Protein AF-A0A1S3R3K1-F1 (afdb_monomer)

Solvent-accessible surface area (backbone atoms only — not comparable to full-atom values): 7270 Å² total; per-residue (Å²): 134,82,86,75,55,48,62,35,35,38,34,27,38,55,53,99,68,76,64,42,72,42,32,37,39,36,95,92,48,75,47,60,33,77,94,38,53,98,33,52,44,74,75,37,92,46,82,88,50,70,43,71,45,74,52,86,79,49,76,88,65,52,35,40,36,35,43,31,42,34,27,64,91,86,41,67,49,75,49,79,49,71,52,81,72,70,46,86,53,78,70,42,79,48,79,46,78,45,99,82,81,50,73,48,80,46,79,50,65,54,43,38,72,76,64,86,88,130

Nearest PDB structures (foldseek):
  4bfi-assembly1_B  TM=8.661E-01  e=6.894E-08  Mus musculus
  6v15-assembly1_E  TM=6.987E-01  e=6.092E-02  Mus musculus
  6vmx-assembly2_J  TM=6.561E-01  e=6.422E-02  Homo sapiens
  5swz-assembly1_E  TM=6.568E-01  e=1.090E-01  Mus musculus
  3vxm-assembly1_E  TM=6.729E-01  e=9.803E-02  Homo sapiens

pLDDT: mean 92.29, std 7.19, range [54.5, 98.38]

Foldseek 3Di:
DDDFAFAKKWKWFDDPDDTHTQKMAGPVGIDGPPVCPPAKDWPDRDLVDTDIGGPPDDPVSFTKMKIWRQTPPVGTDIDIDTDDDKFADDKDWDWDQDPVRDIDIDIGGCIVVGDDDD

Radius of gyration: 22.94 Å; Cα contacts (8 Å, |Δi|>4): 211; chains: 1; bounding box: 47×25×74 Å

Structure (mmCIF, N/CA/C/O backbone):
data_AF-A0A1S3R3K1-F1
#
_entry.id   AF-A0A1S3R3K1-F1
#
loop_
_atom_site.group_PDB
_atom_site.id
_atom_site.type_symbol
_atom_site.label_atom_id
_atom_site.label_alt_id
_atom_site.label_comp_id
_atom_site.label_asym_id
_atom_site.label_entity_id
_atom_site.label_seq_id
_atom_site.pdbx_PDB_ins_code
_atom_site.Cartn_x
_atom_site.Cartn_y
_atom_site.Cartn_z
_atom_site.occupancy
_atom_site.B_iso_or_equiv
_atom_site.auth_seq_id
_atom_site.auth_comp_id
_atom_site.auth_asym_id
_atom_site.auth_atom_id
_atom_site.pdbx_PDB_model_num
ATOM 1 N N . MET A 1 1 ? -5.010 8.224 -26.692 1.00 54.50 1 MET A N 1
ATOM 2 C CA . MET A 1 1 ? -3.861 8.104 -25.764 1.00 54.50 1 MET A CA 1
ATOM 3 C C . MET A 1 1 ? -2.847 7.162 -26.385 1.00 54.50 1 MET A C 1
ATOM 5 O O . MET A 1 1 ? -3.247 6.105 -26.853 1.00 54.50 1 MET A O 1
ATOM 9 N N . THR A 1 2 ? -1.572 7.542 -26.448 1.00 64.44 2 THR A N 1
ATOM 10 C CA . THR A 1 2 ? -0.496 6.646 -26.893 1.00 64.44 2 THR A CA 1
ATOM 11 C C . THR A 1 2 ? -0.115 5.684 -25.759 1.00 64.44 2 THR A C 1
ATOM 13 O O . THR A 1 2 ? -0.033 6.125 -24.609 1.00 64.44 2 THR A O 1
ATOM 16 N N . PRO A 1 3 ? 0.109 4.385 -26.038 1.00 70.69 3 PRO A N 1
ATOM 17 C CA . PRO A 1 3 ? 0.533 3.434 -25.017 1.00 70.69 3 PRO A CA 1
ATOM 18 C C . PRO A 1 3 ? 1.880 3.859 -24.435 1.00 70.69 3 PRO A C 1
ATOM 20 O O . PRO A 1 3 ? 2.857 4.031 -25.166 1.00 70.69 3 PRO A O 1
ATOM 23 N N . LYS A 1 4 ? 1.944 4.032 -23.115 1.00 83.25 4 LYS A N 1
ATOM 24 C CA . LYS A 1 4 ? 3.205 4.323 -22.429 1.00 83.25 4 LYS A CA 1
ATOM 25 C C . LYS A 1 4 ? 4.054 3.055 -22.371 1.00 83.25 4 LYS A C 1
ATOM 27 O O . LYS A 1 4 ? 3.545 1.964 -22.107 1.00 83.25 4 LYS A O 1
ATOM 32 N N . ASN A 1 5 ? 5.359 3.193 -22.602 1.00 90.94 5 ASN A N 1
ATOM 33 C CA . ASN A 1 5 ? 6.307 2.079 -22.551 1.00 90.94 5 ASN A CA 1
ATOM 34 C C . ASN A 1 5 ? 6.675 1.748 -21.096 1.00 90.94 5 ASN A C 1
ATOM 36 O O . ASN A 1 5 ? 7.758 2.086 -20.610 1.00 90.94 5 ASN A O 1
ATOM 40 N N . VAL A 1 6 ? 5.732 1.127 -20.386 1.00 94.88 6 VAL A N 1
ATOM 41 C CA . VAL A 1 6 ? 5.897 0.685 -18.998 1.00 94.88 6 VAL A CA 1
ATOM 42 C C . VAL A 1 6 ? 6.799 -0.550 -18.971 1.00 94.88 6 VAL A C 1
ATOM 44 O O . VAL A 1 6 ? 6.560 -1.528 -19.679 1.00 94.88 6 VAL A O 1
ATOM 47 N N . ARG A 1 7 ? 7.848 -0.519 -18.148 1.00 95.44 7 ARG A N 1
ATOM 48 C CA . ARG A 1 7 ? 8.800 -1.630 -17.980 1.00 95.44 7 ARG A CA 1
ATOM 49 C C . ARG A 1 7 ? 8.526 -2.461 -16.732 1.00 95.44 7 ARG A C 1
ATOM 51 O O . ARG A 1 7 ? 8.713 -3.676 -16.761 1.00 95.44 7 ARG A O 1
ATOM 58 N N . GLN A 1 8 ? 8.083 -1.807 -15.663 1.00 97.31 8 GLN A N 1
ATOM 59 C CA . GLN A 1 8 ? 7.821 -2.420 -14.367 1.00 97.31 8 GLN A CA 1
ATOM 60 C C . GLN A 1 8 ? 6.789 -1.595 -13.603 1.00 97.31 8 GLN A C 1
ATOM 62 O O . GLN A 1 8 ? 6.832 -0.366 -13.659 1.00 97.31 8 GLN A O 1
ATOM 67 N N . VAL A 1 9 ? 5.935 -2.251 -12.828 1.00 97.88 9 VAL A N 1
ATOM 68 C CA . VAL A 1 9 ? 5.087 -1.603 -11.828 1.00 97.88 9 VAL A CA 1
ATOM 69 C C . VAL A 1 9 ? 5.636 -1.887 -10.431 1.00 97.88 9 VAL A C 1
ATOM 71 O O . VAL A 1 9 ? 6.010 -3.020 -10.138 1.00 97.88 9 VAL A O 1
ATOM 74 N N . THR A 1 10 ? 5.713 -0.869 -9.577 1.00 98.19 10 THR A N 1
ATOM 75 C CA . THR A 1 10 ? 6.158 -0.990 -8.180 1.00 98.19 10 THR A CA 1
ATOM 76 C C . THR A 1 10 ? 5.087 -0.423 -7.257 1.00 98.19 10 THR A C 1
ATOM 78 O O . THR A 1 10 ? 4.750 0.756 -7.346 1.00 98.19 10 THR A O 1
ATOM 81 N N . TRP A 1 11 ? 4.605 -1.238 -6.328 1.00 98.38 11 TRP A N 1
ATOM 82 C CA . TRP A 1 11 ? 3.793 -0.800 -5.202 1.00 98.38 11 TRP A CA 1
ATOM 83 C C . TRP A 1 11 ? 4.683 -0.437 -4.018 1.00 98.38 11 TRP A C 1
ATOM 85 O O . TRP A 1 11 ? 5.581 -1.190 -3.641 1.00 98.38 11 TRP A O 1
ATOM 95 N N . GLN A 1 12 ? 4.423 0.720 -3.420 1.00 98.38 12 GLN A N 1
ATOM 96 C CA . GLN A 1 12 ? 5.140 1.228 -2.257 1.00 98.38 12 GLN A CA 1
ATOM 97 C C . GLN A 1 12 ? 4.177 1.632 -1.150 1.00 98.38 12 GLN A C 1
ATOM 99 O O . GLN A 1 12 ? 3.157 2.262 -1.416 1.00 98.38 12 GLN A O 1
ATOM 104 N N . LYS A 1 13 ? 4.541 1.350 0.098 1.00 97.88 13 LYS A N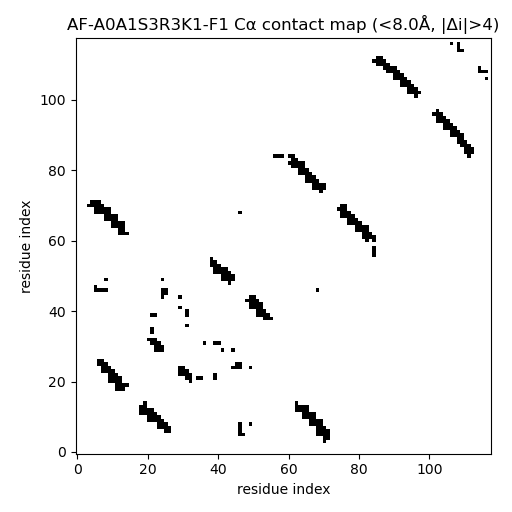 1
ATOM 105 C CA . LYS A 1 13 ? 3.899 1.899 1.289 1.00 97.88 13 LYS A CA 1
ATOM 106 C C . LYS A 1 13 ? 4.643 3.167 1.687 1.00 97.88 13 LYS A C 1
ATOM 108 O O . LYS A 1 13 ? 5.858 3.147 1.879 1.00 97.88 13 LYS A O 1
ATOM 113 N N . VAL A 1 14 ? 3.922 4.277 1.790 1.00 97.31 14 VAL A N 1
ATOM 114 C CA . VAL A 1 14 ? 4.480 5.540 2.276 1.00 97.31 14 VAL A CA 1
ATOM 115 C C . VAL A 1 14 ? 4.745 5.396 3.769 1.00 97.31 14 VAL A C 1
ATOM 117 O O . VAL A 1 14 ? 3.917 4.874 4.514 1.00 97.31 14 VAL A O 1
ATOM 120 N N . THR A 1 15 ? 5.912 5.833 4.212 1.00 94.00 15 THR A N 1
ATOM 121 C CA . THR A 1 15 ? 6.277 5.863 5.631 1.00 94.00 15 THR A CA 1
ATOM 122 C C . THR A 1 15 ? 6.752 7.271 5.985 1.00 94.00 15 THR A C 1
ATOM 124 O O . THR A 1 15 ? 6.807 8.149 5.124 1.00 94.00 15 THR A O 1
ATOM 127 N N . THR A 1 16 ? 7.066 7.515 7.256 1.00 89.69 16 THR A N 1
ATOM 128 C CA . THR A 1 16 ? 7.679 8.781 7.693 1.00 89.69 16 THR A CA 1
ATOM 129 C C . THR A 1 16 ? 9.122 8.940 7.206 1.00 89.69 16 THR A C 1
ATOM 131 O O . THR A 1 16 ? 9.630 10.056 7.179 1.00 89.69 16 THR A O 1
ATOM 134 N N . GLY A 1 17 ? 9.777 7.839 6.826 1.00 91.06 17 GLY A N 1
ATOM 135 C CA . GLY A 1 17 ? 11.127 7.816 6.273 1.00 91.06 17 GLY A CA 1
ATOM 136 C C . GLY A 1 17 ? 11.125 7.434 4.794 1.00 91.06 17 GLY A C 1
ATOM 137 O O . GLY A 1 17 ? 10.413 8.018 3.978 1.00 91.06 17 GLY A O 1
ATOM 138 N N . ALA A 1 18 ? 11.944 6.444 4.438 1.00 92.88 18 ALA A N 1
ATOM 139 C CA . ALA A 1 18 ? 11.961 5.903 3.085 1.00 92.88 18 ALA A CA 1
ATOM 140 C C . ALA A 1 18 ? 10.718 5.040 2.827 1.00 92.88 18 ALA A C 1
ATOM 142 O O . ALA A 1 18 ? 10.379 4.163 3.627 1.00 92.88 18 ALA A O 1
ATOM 143 N N . ASN A 1 19 ? 10.065 5.258 1.681 1.00 95.56 19 ASN A N 1
ATOM 144 C CA . ASN A 1 19 ? 8.967 4.404 1.239 1.00 95.56 19 ASN A CA 1
ATOM 145 C C . ASN A 1 19 ?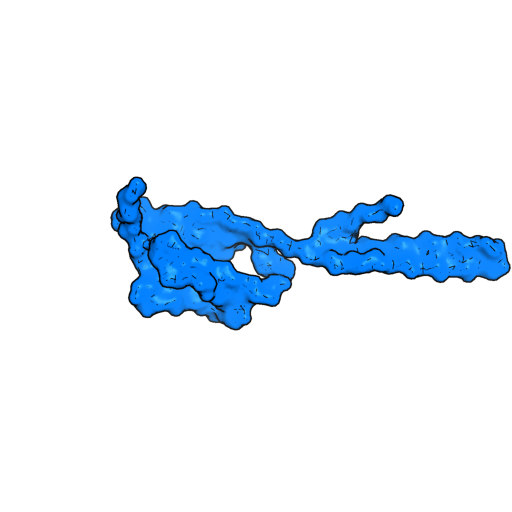 9.419 2.942 1.180 1.00 95.56 19 ASN A C 1
ATOM 147 O O . ASN A 1 19 ? 10.480 2.625 0.640 1.00 95.56 19 ASN A O 1
ATOM 151 N N . GLU A 1 20 ? 8.573 2.048 1.673 1.00 96.62 20 GLU A N 1
ATOM 152 C CA . GLU A 1 20 ? 8.846 0.617 1.651 1.00 96.62 20 GLU A CA 1
ATOM 153 C C . GLU A 1 20 ? 8.277 -0.001 0.376 1.00 96.62 20 GLU A C 1
ATOM 155 O O . GLU A 1 20 ? 7.097 0.173 0.068 1.00 96.62 20 GLU A O 1
ATOM 160 N N . ASN A 1 21 ? 9.095 -0.747 -0.369 1.00 97.50 21 ASN A N 1
ATOM 161 C CA . ASN A 1 21 ? 8.611 -1.516 -1.515 1.00 97.50 21 ASN A CA 1
ATOM 162 C C . ASN A 1 21 ? 7.743 -2.679 -1.020 1.00 97.50 21 ASN 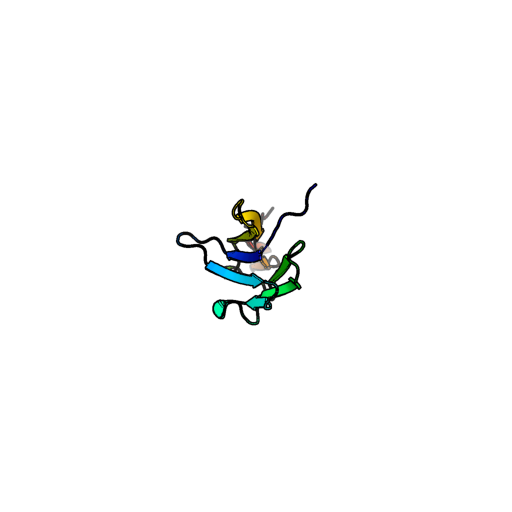A C 1
ATOM 164 O O . ASN A 1 21 ? 8.221 -3.529 -0.268 1.00 97.50 21 ASN A O 1
ATOM 168 N N . VAL A 1 22 ? 6.491 -2.715 -1.469 1.00 98.12 22 VAL A N 1
ATOM 169 C CA . VAL A 1 22 ? 5.501 -3.738 -1.113 1.00 98.12 22 VAL A CA 1
ATOM 170 C C . VAL A 1 22 ? 5.574 -4.895 -2.099 1.00 98.12 22 VAL A C 1
ATOM 172 O O . VAL A 1 22 ? 5.789 -6.038 -1.703 1.00 98.12 22 VAL A O 1
ATOM 175 N N . ALA A 1 23 ? 5.435 -4.590 -3.388 1.00 98.25 23 ALA A N 1
ATOM 176 C CA . ALA A 1 23 ? 5.442 -5.583 -4.450 1.00 98.25 23 ALA A CA 1
ATOM 177 C C . ALA A 1 23 ? 5.897 -4.965 -5.777 1.00 98.25 23 ALA A C 1
ATOM 179 O O . ALA A 1 23 ? 5.746 -3.762 -6.002 1.00 98.25 23 ALA A O 1
ATOM 180 N N . THR A 1 24 ? 6.453 -5.778 -6.665 1.00 98.12 24 THR A N 1
ATOM 181 C CA . THR A 1 24 ? 6.848 -5.383 -8.016 1.00 98.12 24 THR A CA 1
ATOM 182 C C . THR A 1 24 ? 6.328 -6.374 -9.042 1.00 98.12 24 THR A C 1
ATOM 184 O O . THR A 1 24 ? 6.250 -7.572 -8.791 1.00 98.12 24 THR A O 1
ATOM 187 N N . TYR A 1 25 ? 5.978 -5.865 -10.217 1.00 98.00 25 TYR A N 1
ATOM 188 C CA . TYR A 1 25 ? 5.580 -6.670 -11.360 1.00 98.00 25 TYR A CA 1
ATOM 189 C C . TYR A 1 25 ? 6.328 -6.215 -12.609 1.00 98.00 25 TYR A C 1
ATOM 191 O O . TYR A 1 25 ? 6.414 -5.022 -12.907 1.00 98.00 25 TYR A O 1
ATOM 199 N N . SER A 1 26 ? 6.853 -7.168 -13.370 1.00 96.50 26 SER A N 1
ATOM 200 C CA . SER A 1 26 ? 7.442 -6.933 -14.687 1.00 96.50 26 SER A CA 1
ATOM 201 C C . SER A 1 26 ? 7.136 -8.114 -15.605 1.00 96.50 26 SER A C 1
ATOM 203 O O . SER A 1 26 ? 6.660 -9.151 -15.155 1.00 96.50 26 SER A O 1
ATOM 205 N N . LYS A 1 27 ? 7.521 -8.030 -16.884 1.00 93.38 27 LYS A N 1
ATOM 206 C CA . LYS A 1 27 ? 7.432 -9.186 -17.798 1.00 93.38 27 LYS A CA 1
ATOM 207 C C . LYS A 1 27 ? 8.246 -10.410 -17.346 1.00 93.38 27 LYS A C 1
ATOM 209 O O . LYS A 1 27 ? 8.092 -11.473 -17.930 1.00 93.38 27 LYS A O 1
ATOM 214 N N . ARG A 1 28 ? 9.137 -10.257 -16.357 1.00 94.31 28 ARG A N 1
ATOM 215 C CA . ARG A 1 28 ? 9.905 -11.361 -15.759 1.00 94.31 28 ARG A CA 1
ATOM 216 C C . ARG A 1 28 ? 9.154 -12.067 -14.623 1.00 94.31 28 ARG A C 1
ATOM 218 O O . ARG A 1 28 ? 9.638 -13.089 -14.157 1.00 94.31 28 ARG A O 1
ATOM 225 N N . GLY A 1 29 ? 8.017 -11.527 -14.185 1.00 94.56 29 GLY A N 1
ATOM 226 C CA . GLY A 1 29 ? 7.198 -12.062 -13.099 1.00 94.56 29 GLY A CA 1
ATOM 227 C C . GLY A 1 29 ? 6.870 -11.026 -12.022 1.00 94.56 29 GLY A C 1
ATOM 228 O O . GLY A 1 29 ? 7.362 -9.887 -12.049 1.00 94.56 29 GLY A O 1
ATOM 229 N N . SER A 1 30 ? 6.031 -11.453 -11.081 1.00 96.69 30 SER A N 1
ATOM 230 C CA . SER A 1 30 ? 5.665 -10.739 -9.862 1.00 96.69 30 SER A CA 1
ATOM 231 C C . SER A 1 30 ? 6.591 -11.094 -8.695 1.00 96.69 30 SER A C 1
ATOM 233 O O . SER A 1 30 ? 7.149 -12.188 -8.601 1.00 96.69 30 SER A O 1
ATOM 235 N N . ASN A 1 31 ? 6.783 -10.140 -7.789 1.00 97.31 31 ASN A N 1
ATOM 236 C CA . ASN A 1 31 ? 7.521 -10.330 -6.551 1.00 97.31 31 ASN A CA 1
ATOM 237 C C . ASN A 1 31 ? 6.863 -9.529 -5.426 1.00 97.31 31 ASN A C 1
ATOM 239 O O . ASN A 1 31 ? 6.707 -8.315 -5.533 1.00 97.31 31 ASN A O 1
ATOM 243 N N . VAL A 1 32 ? 6.503 -10.200 -4.334 1.00 98.12 32 VAL A N 1
ATOM 244 C CA . VAL A 1 32 ? 6.047 -9.552 -3.099 1.00 98.12 32 VAL A CA 1
ATOM 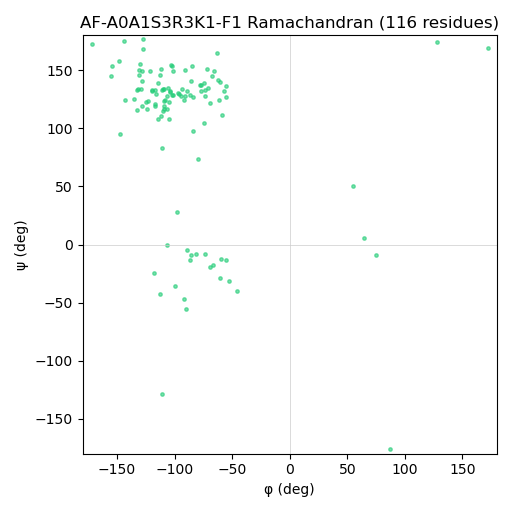245 C C . VAL A 1 32 ? 7.203 -9.566 -2.105 1.00 98.12 32 VAL A C 1
ATOM 247 O O . VAL A 1 32 ? 7.806 -10.616 -1.855 1.00 98.12 32 VAL A O 1
ATOM 250 N N . ASN A 1 33 ? 7.521 -8.400 -1.541 1.00 97.81 33 ASN A N 1
ATOM 251 C CA . ASN A 1 33 ? 8.588 -8.267 -0.555 1.00 97.81 33 ASN A CA 1
ATOM 252 C C . ASN A 1 33 ? 8.269 -9.135 0.673 1.00 97.81 33 ASN A C 1
ATOM 254 O O . ASN A 1 33 ? 7.123 -9.187 1.115 1.00 97.81 33 ASN A O 1
ATOM 258 N N . LEU A 1 34 ? 9.290 -9.792 1.230 1.00 97.00 34 LEU A N 1
ATOM 259 C CA . LEU A 1 34 ? 9.201 -10.757 2.330 1.00 97.00 34 LEU A CA 1
ATOM 260 C C . LEU A 1 34 ? 8.308 -10.285 3.489 1.00 97.00 34 LEU A C 1
ATOM 262 O O . LEU A 1 34 ? 7.512 -11.059 4.006 1.00 97.00 34 LEU A O 1
ATOM 266 N N . ARG A 1 35 ? 8.381 -8.997 3.856 1.00 95.44 35 ARG A N 1
ATOM 267 C CA . ARG A 1 35 ? 7.563 -8.406 4.934 1.00 95.44 35 ARG A CA 1
ATOM 268 C C . ARG A 1 35 ? 6.051 -8.484 4.675 1.00 95.44 35 ARG A C 1
ATOM 270 O O . ARG A 1 35 ? 5.270 -8.492 5.620 1.00 95.44 35 ARG A O 1
ATOM 277 N N . PHE A 1 36 ? 5.646 -8.490 3.411 1.00 97.06 36 PHE A N 1
ATOM 278 C CA . PHE A 1 36 ? 4.252 -8.452 2.977 1.00 97.06 36 PHE A CA 1
ATOM 279 C C . PHE A 1 36 ? 3.767 -9.805 2.430 1.00 97.06 36 PHE A C 1
ATOM 281 O O . PHE A 1 36 ? 2.603 -9.921 2.043 1.00 97.06 36 PHE A O 1
ATOM 288 N N . GLN A 1 37 ? 4.627 -10.830 2.401 1.00 95.75 37 GLN A N 1
ATOM 289 C CA . GLN A 1 37 ? 4.254 -12.169 1.941 1.00 95.75 37 GLN A CA 1
ATOM 290 C C . GLN A 1 37 ? 3.157 -12.781 2.817 1.00 95.75 37 GLN A C 1
ATOM 292 O O . GLN A 1 37 ? 3.125 -12.586 4.030 1.00 95.75 37 GLN A O 1
ATOM 297 N N . GLY A 1 38 ? 2.226 -13.496 2.182 1.00 95.00 38 GLY A N 1
ATOM 298 C CA . GLY A 1 38 ? 1.043 -14.073 2.832 1.00 95.00 38 GLY A CA 1
ATOM 299 C C . GLY A 1 38 ? -0.052 -13.059 3.181 1.00 95.00 38 GLY A C 1
ATOM 300 O O . GLY A 1 38 ? -1.151 -13.458 3.557 1.00 95.00 38 GLY A O 1
ATOM 301 N N . LYS A 1 39 ? 0.224 -11.756 3.041 1.00 96.75 39 LYS A N 1
ATOM 302 C CA . LYS A 1 39 ? -0.739 -10.679 3.288 1.00 96.75 39 LYS A CA 1
ATOM 303 C C . LYS A 1 39 ? -1.128 -9.938 2.018 1.00 96.75 39 LYS A C 1
ATOM 305 O O . LYS A 1 39 ? -2.296 -9.608 1.839 1.00 96.75 39 LYS A O 1
ATOM 310 N N . VAL A 1 40 ? -0.144 -9.643 1.173 1.00 97.94 40 VAL A N 1
ATOM 311 C CA . VAL A 1 40 ? -0.337 -8.938 -0.091 1.00 97.94 40 VAL A CA 1
ATOM 312 C C . VAL A 1 40 ? -0.259 -9.920 -1.246 1.00 97.94 40 VAL A C 1
ATOM 314 O O . VAL A 1 40 ? 0.686 -10.701 -1.339 1.00 97.94 40 VAL A O 1
ATOM 317 N N . GLU A 1 41 ? -1.234 -9.833 -2.139 1.00 97.56 41 GLU A N 1
ATOM 318 C CA . GLU A 1 41 ? -1.326 -10.612 -3.372 1.00 97.56 41 GLU A CA 1
ATOM 319 C C . GLU A 1 41 ? -1.606 -9.666 -4.543 1.00 97.56 41 GLU A C 1
ATOM 321 O O . GLU A 1 41 ? -2.228 -8.618 -4.358 1.00 97.56 41 GLU A O 1
ATOM 326 N N . PHE A 1 42 ? -1.150 -10.022 -5.743 1.00 97.25 42 PHE A N 1
ATOM 327 C CA . PHE A 1 42 ? -1.599 -9.343 -6.956 1.00 97.25 42 PHE A CA 1
ATOM 328 C C . PHE A 1 42 ? -2.999 -9.838 -7.319 1.00 97.25 42 PHE A C 1
ATOM 330 O O . PHE A 1 42 ? -3.244 -11.042 -7.337 1.00 97.25 42 PHE A O 1
ATOM 337 N N . GLU A 1 43 ? -3.903 -8.905 -7.599 1.00 96.94 43 GLU A N 1
ATOM 338 C CA . GLU A 1 43 ? -5.207 -9.210 -8.197 1.00 96.94 43 GLU A CA 1
ATOM 339 C C . GLU A 1 43 ? -5.105 -9.124 -9.722 1.00 96.94 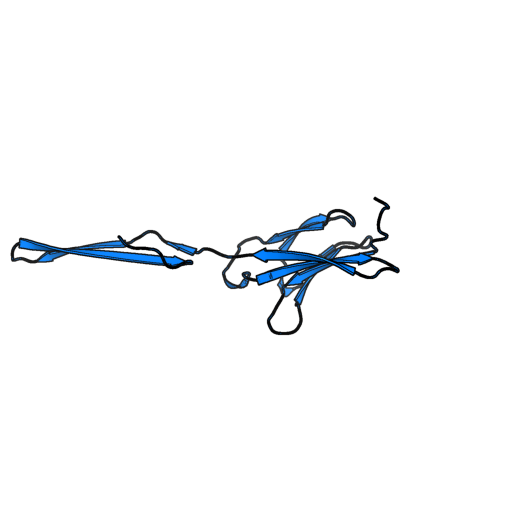43 GLU A C 1
ATOM 341 O O . GLU A 1 43 ? -5.470 -10.068 -10.417 1.00 96.94 43 GLU A O 1
ATOM 346 N N . ASP A 1 44 ? -4.485 -8.057 -10.232 1.00 96.44 44 ASP A N 1
ATOM 347 C CA . ASP A 1 44 ? -4.114 -7.916 -11.637 1.00 96.44 44 ASP A CA 1
ATOM 348 C C . ASP A 1 44 ? -2.594 -7.844 -11.803 1.00 96.44 44 ASP A C 1
ATOM 350 O O . ASP A 1 44 ? -1.912 -7.012 -11.198 1.00 96.44 44 ASP A O 1
ATOM 354 N N . GLU A 1 45 ? -2.067 -8.665 -12.710 1.00 94.50 45 GLU A N 1
ATOM 355 C CA . GLU A 1 45 ? -0.653 -8.698 -13.082 1.00 94.50 45 GLU A CA 1
ATOM 356 C C . GLU A 1 45 ? -0.442 -8.171 -14.506 1.00 94.50 45 GLU A C 1
ATOM 358 O O . GLU A 1 45 ? -0.346 -8.923 -15.478 1.00 94.50 45 GLU A O 1
ATOM 363 N N . GLY A 1 46 ? -0.358 -6.850 -14.653 1.00 93.75 46 GLY A N 1
ATOM 364 C CA . GLY A 1 46 ? -0.205 -6.222 -15.958 1.00 93.75 46 GLY A CA 1
ATOM 365 C C . GLY A 1 46 ? 0.597 -4.927 -15.933 1.00 93.75 46 GLY A C 1
ATOM 366 O O . GLY A 1 46 ? 0.725 -4.226 -14.937 1.00 93.75 46 GLY A O 1
ATOM 367 N N . LEU A 1 47 ? 1.151 -4.570 -17.091 1.00 93.94 47 LEU A N 1
ATOM 368 C CA . LEU A 1 47 ? 1.864 -3.298 -17.264 1.00 93.94 47 LEU A CA 1
ATOM 369 C C . LEU A 1 47 ? 0.922 -2.112 -17.514 1.00 93.94 47 LEU A C 1
ATOM 371 O O . LEU A 1 47 ? 1.386 -0.979 -17.555 1.00 93.94 47 LEU A O 1
ATOM 375 N N . GLN A 1 48 ? -0.373 -2.372 -17.710 1.00 90.94 48 GLN A N 1
ATOM 376 C CA . GLN A 1 48 ? -1.418 -1.355 -17.910 1.00 90.94 48 GLN A CA 1
ATOM 377 C C . GLN A 1 48 ? -2.481 -1.386 -16.803 1.00 90.94 48 GLN A C 1
ATOM 379 O O . GLN A 1 48 ? -3.104 -0.367 -16.533 1.00 90.94 48 GLN A O 1
ATOM 384 N N . ASN A 1 49 ? -2.652 -2.535 -16.146 1.00 92.81 49 ASN A N 1
ATOM 385 C CA . ASN A 1 49 ? -3.445 -2.688 -14.934 1.00 92.81 49 ASN A CA 1
ATOM 386 C C . ASN A 1 49 ? -2.646 -3.541 -13.947 1.00 92.81 49 ASN A C 1
ATOM 388 O O . ASN A 1 49 ? -2.182 -4.615 -14.318 1.00 92.81 49 ASN A O 1
ATOM 392 N N . CYS A 1 50 ? -2.436 -3.032 -12.738 1.00 95.44 50 CYS A N 1
ATOM 393 C CA . CYS A 1 50 ? -1.646 -3.695 -11.710 1.00 95.44 50 CYS A CA 1
ATOM 394 C C . CYS A 1 50 ? -2.221 -3.350 -10.342 1.00 95.44 50 CYS A C 1
ATOM 396 O O . CYS A 1 50 ? -1.921 -2.290 -9.781 1.00 95.44 50 CYS A O 1
ATOM 398 N N . SER A 1 51 ? -3.074 -4.230 -9.839 1.00 97.00 51 SER A N 1
ATOM 399 C CA . SER A 1 51 ? -3.808 -4.076 -8.589 1.00 97.00 51 SER A CA 1
ATOM 400 C C . SER A 1 51 ? -3.307 -5.095 -7.566 1.00 97.00 51 SER A C 1
ATOM 402 O O . SER A 1 51 ? -2.798 -6.164 -7.911 1.00 97.00 51 SER A O 1
ATOM 404 N N . ILE A 1 52 ? -3.403 -4.734 -6.288 1.00 97.88 52 ILE A N 1
ATOM 405 C CA . ILE A 1 52 ? -3.021 -5.602 -5.176 1.00 97.88 52 ILE A CA 1
ATOM 406 C C . ILE A 1 52 ? -4.157 -5.686 -4.169 1.00 97.88 52 ILE A C 1
ATOM 408 O O . ILE A 1 52 ? -4.874 -4.712 -3.938 1.00 97.88 52 ILE A O 1
ATOM 412 N N . VAL A 1 53 ? -4.250 -6.832 -3.509 1.00 97.69 53 VAL A N 1
ATOM 413 C CA . VAL A 1 53 ? -5.154 -7.077 -2.389 1.00 97.69 53 VAL A CA 1
ATOM 414 C C . VAL A 1 53 ? -4.325 -7.217 -1.122 1.00 97.69 53 VAL A C 1
ATOM 416 O O . VAL A 1 53 ? -3.335 -7.945 -1.095 1.00 97.69 53 VAL A O 1
ATOM 419 N N . ILE A 1 54 ? -4.740 -6.524 -0.059 1.00 97.69 54 ILE A N 1
ATOM 420 C CA . ILE A 1 54 ? -4.179 -6.664 1.289 1.00 97.69 54 ILE A CA 1
ATOM 421 C C . ILE A 1 54 ? -5.191 -7.457 2.124 1.00 97.69 54 ILE A C 1
ATOM 423 O O . ILE A 1 54 ? -6.257 -6.945 2.463 1.00 97.69 54 ILE A O 1
ATOM 427 N N . ARG A 1 55 ? -4.883 -8.715 2.443 1.00 97.12 55 ARG A N 1
ATOM 428 C CA . ARG A 1 55 ? -5.731 -9.595 3.263 1.00 97.12 55 ARG A CA 1
ATOM 429 C C . ARG A 1 55 ? -5.475 -9.380 4.752 1.00 97.12 55 ARG A C 1
ATOM 431 O O . ARG A 1 55 ? -4.384 -8.982 5.147 1.00 97.12 55 ARG A O 1
ATOM 438 N N . GLY A 1 56 ? -6.478 -9.664 5.589 1.00 94.75 56 GLY A N 1
ATOM 439 C CA . GLY A 1 56 ? -6.333 -9.585 7.049 1.00 94.75 56 GLY A CA 1
ATOM 440 C C . GLY A 1 56 ? -5.845 -8.211 7.513 1.00 94.75 56 GLY A C 1
ATOM 441 O O . GLY A 1 56 ? -4.837 -8.112 8.217 1.00 94.75 56 GLY A O 1
ATOM 442 N N . VAL A 1 57 ? -6.513 -7.154 7.039 1.00 94.50 57 VAL A N 1
ATOM 443 C CA . VAL A 1 57 ? -6.131 -5.767 7.320 1.00 94.50 57 VAL A CA 1
ATOM 444 C C . VAL A 1 57 ? -6.106 -5.529 8.827 1.00 94.50 57 VAL A C 1
ATOM 446 O O . VAL A 1 57 ? -7.039 -5.880 9.546 1.00 94.50 57 VAL A O 1
ATOM 449 N N . SER A 1 58 ? -5.028 -4.912 9.296 1.00 93.62 58 SER A N 1
ATOM 450 C CA . SER A 1 58 ? -4.857 -4.481 10.676 1.00 93.62 58 SER A CA 1
ATOM 451 C C . SER A 1 58 ? -4.473 -3.008 10.724 1.00 93.62 58 SER A C 1
ATOM 453 O O . SER A 1 58 ? -4.084 -2.407 9.721 1.00 93.62 58 SER A O 1
ATOM 455 N N . ARG A 1 59 ? -4.524 -2.412 11.917 1.00 91.94 59 ARG A N 1
ATOM 456 C CA . ARG A 1 59 ? -4.140 -1.010 12.133 1.00 91.94 59 ARG A CA 1
ATOM 457 C C . ARG A 1 59 ? -2.743 -0.673 11.595 1.00 91.94 59 ARG A C 1
ATOM 459 O O . ARG A 1 59 ? -2.513 0.445 11.149 1.00 91.94 59 ARG A O 1
ATOM 466 N N . GLY A 1 60 ? -1.822 -1.638 11.600 1.00 92.50 60 GLY A N 1
ATOM 467 C CA . GLY A 1 60 ? -0.466 -1.457 11.079 1.00 92.50 60 GLY A CA 1
ATOM 468 C C . GLY A 1 60 ? -0.395 -1.237 9.565 1.00 92.50 60 GLY A C 1
ATOM 469 O O . GLY A 1 60 ? 0.624 -0.751 9.075 1.00 92.50 60 GLY A O 1
ATOM 470 N N . ASP A 1 61 ? -1.446 -1.564 8.810 1.00 95.00 61 ASP A N 1
ATOM 471 C CA . ASP A 1 61 ? -1.497 -1.354 7.358 1.00 95.00 61 ASP A CA 1
ATOM 472 C C . ASP A 1 61 ? -1.974 0.037 6.969 1.00 95.00 61 ASP A C 1
ATOM 474 O O . ASP A 1 61 ? -1.819 0.419 5.808 1.00 95.00 61 ASP A O 1
ATOM 478 N N . GLU A 1 62 ? -2.536 0.789 7.914 1.00 95.88 62 GLU A N 1
ATOM 479 C CA . GLU A 1 62 ? -2.997 2.144 7.669 1.00 95.88 62 GLU A CA 1
ATOM 480 C C . GLU A 1 62 ? -1.833 3.010 7.190 1.00 95.88 62 GLU A C 1
ATOM 482 O O . GLU A 1 62 ? -0.872 3.277 7.910 1.00 95.88 62 GLU A O 1
ATOM 487 N N . SER A 1 63 ? -1.904 3.396 5.923 1.00 97.25 63 SER A N 1
ATOM 488 C CA . SER A 1 63 ? -0.957 4.288 5.280 1.00 97.25 63 SER A CA 1
ATOM 489 C C . SER A 1 63 ? -1.478 4.662 3.898 1.00 97.25 63 SER A C 1
ATOM 491 O O . SER A 1 63 ? -2.447 4.096 3.384 1.00 97.25 63 SER A O 1
ATOM 493 N N . CYS A 1 64 ? -0.792 5.599 3.260 1.00 98.00 64 CYS A N 1
ATOM 494 C CA . CYS A 1 64 ? -0.917 5.790 1.834 1.00 98.00 64 CYS A CA 1
ATOM 495 C C . CYS A 1 64 ? 0.018 4.854 1.074 1.00 98.00 64 CYS A C 1
ATOM 497 O O . CYS A 1 64 ? 1.167 4.646 1.451 1.00 98.00 64 CYS A O 1
ATOM 499 N N . TYR A 1 65 ? -0.477 4.327 -0.032 1.00 98.25 65 TYR A N 1
ATOM 500 C CA . TYR A 1 65 ? 0.237 3.455 -0.941 1.00 98.25 65 TYR A CA 1
ATOM 501 C C . TYR A 1 65 ? 0.399 4.166 -2.280 1.00 98.25 65 TYR A C 1
ATOM 503 O O . TYR A 1 65 ? -0.511 4.855 -2.749 1.00 98.25 65 TYR A O 1
ATOM 511 N N . LYS A 1 66 ? 1.578 4.032 -2.882 1.00 97.81 66 LYS A N 1
ATOM 512 C CA . LYS A 1 66 ? 1.882 4.537 -4.218 1.00 97.81 66 LYS A CA 1
ATOM 513 C C . LYS A 1 66 ? 2.019 3.370 -5.181 1.00 97.81 66 LYS A C 1
ATOM 515 O O . LYS A 1 66 ? 2.733 2.418 -4.884 1.00 97.81 66 LYS A O 1
ATOM 520 N N . CYS A 1 67 ? 1.392 3.486 -6.341 1.00 97.25 67 CYS A N 1
ATOM 521 C CA . CYS A 1 67 ? 1.629 2.601 -7.473 1.00 97.25 67 CYS A CA 1
ATOM 522 C C . CYS A 1 67 ? 2.458 3.363 -8.505 1.00 97.25 67 CYS A C 1
ATOM 524 O O . CYS A 1 67 ? 2.071 4.454 -8.921 1.00 97.25 67 CYS A O 1
ATOM 526 N N . LEU A 1 68 ? 3.616 2.822 -8.870 1.00 97.44 68 LEU A N 1
ATOM 527 C CA . LEU A 1 68 ? 4.587 3.444 -9.763 1.00 97.44 68 LEU A CA 1
ATOM 528 C C . LEU A 1 68 ? 4.686 2.630 -11.049 1.00 97.44 68 LEU A C 1
ATOM 530 O O . LEU A 1 68 ? 5.281 1.554 -11.054 1.00 97.44 68 LEU A O 1
ATOM 534 N N . PHE A 1 69 ? 4.158 3.159 -12.146 1.00 96.94 69 PHE A N 1
ATOM 535 C CA . PHE A 1 69 ? 4.373 2.628 -13.486 1.00 96.94 69 PHE A CA 1
ATOM 536 C C . PHE A 1 69 ? 5.687 3.197 -14.020 1.00 96.94 69 PHE A C 1
ATOM 538 O O . PHE A 1 69 ? 5.739 4.330 -14.492 1.00 96.94 69 PHE A O 1
ATOM 545 N N . ASN A 1 70 ? 6.772 2.430 -13.920 1.00 96.56 70 ASN A N 1
ATOM 546 C CA . ASN A 1 70 ? 8.101 2.850 -14.359 1.00 96.56 70 ASN A CA 1
ATOM 547 C C . ASN A 1 70 ? 8.166 2.819 -15.888 1.00 96.56 70 ASN A C 1
ATOM 549 O O . ASN A 1 70 ? 8.243 1.741 -16.489 1.00 96.56 70 ASN A O 1
ATOM 553 N N . THR A 1 71 ? 8.116 3.993 -16.517 1.00 95.56 71 THR A N 1
ATOM 554 C CA . THR A 1 71 ? 8.178 4.129 -17.976 1.00 95.56 71 THR A CA 1
ATOM 555 C C . THR A 1 71 ? 9.558 4.594 -18.430 1.00 95.56 71 THR A C 1
ATOM 557 O O . THR A 1 71 ? 10.299 5.224 -17.675 1.00 95.56 71 THR A O 1
ATOM 560 N N . PHE A 1 72 ? 9.921 4.267 -19.669 1.00 90.94 72 PHE A N 1
ATOM 561 C CA . PHE A 1 72 ? 11.153 4.746 -20.292 1.00 90.94 72 PHE A CA 1
ATOM 562 C C . PHE A 1 72 ? 10.848 5.341 -21.674 1.00 90.94 72 PHE A C 1
ATOM 564 O O . PHE A 1 72 ? 10.150 4.682 -22.454 1.00 90.94 72 PHE A O 1
ATOM 571 N N . PRO A 1 73 ? 11.381 6.529 -22.018 1.00 92.62 73 PRO A N 1
ATOM 572 C CA . PRO A 1 73 ? 12.366 7.328 -21.269 1.00 92.62 73 PRO A CA 1
ATOM 573 C C . PRO A 1 73 ? 11.766 8.326 -20.262 1.00 92.62 73 PRO A C 1
ATOM 575 O O . PRO A 1 73 ? 12.507 8.975 -19.536 1.00 92.62 73 PRO A O 1
ATOM 578 N N . GLU A 1 74 ? 10.442 8.460 -20.213 1.00 91.00 74 GLU A N 1
ATOM 579 C CA . GLU A 1 74 ? 9.748 9.571 -19.537 1.00 91.00 74 GLU A CA 1
ATOM 580 C C . GLU A 1 74 ? 9.768 9.504 -17.997 1.00 91.00 74 GLU A C 1
ATOM 582 O O . GLU A 1 74 ? 9.362 10.455 -17.333 1.00 91.00 74 GLU A O 1
ATOM 587 N N . GLY A 1 75 ? 10.243 8.398 -17.419 1.00 91.75 75 GLY A N 1
ATOM 588 C CA . GLY A 1 75 ? 10.274 8.187 -15.976 1.00 91.75 75 GLY A CA 1
ATOM 589 C C . GLY A 1 75 ? 8.973 7.593 -15.419 1.00 91.75 75 GLY A C 1
ATOM 590 O O . GLY A 1 75 ? 8.079 7.183 -16.165 1.00 91.75 75 GLY A O 1
ATOM 591 N N . PRO A 1 76 ? 8.866 7.441 -14.091 1.00 94.25 76 PRO A N 1
ATOM 592 C CA . PRO A 1 76 ? 7.725 6.783 -13.474 1.00 94.25 76 PRO A CA 1
ATOM 593 C C . PRO A 1 76 ? 6.480 7.676 -13.429 1.00 94.25 76 PRO A C 1
ATOM 595 O O . PRO A 1 76 ? 6.544 8.839 -13.037 1.00 94.25 76 PRO A O 1
ATOM 598 N N . ILE A 1 77 ? 5.326 7.092 -13.745 1.00 94.88 77 ILE A N 1
ATOM 599 C CA . ILE A 1 77 ? 4.006 7.686 -13.509 1.00 94.88 77 ILE A CA 1
ATOM 600 C C . ILE A 1 77 ? 3.468 7.113 -12.196 1.00 94.88 77 ILE A C 1
ATOM 602 O O . ILE A 1 77 ? 3.486 5.896 -12.008 1.00 94.88 77 ILE A O 1
ATOM 606 N N . SER A 1 78 ? 2.999 7.966 -11.281 1.00 95.44 78 SER A N 1
ATOM 607 C CA . SER A 1 78 ? 2.561 7.534 -9.948 1.00 95.44 78 SER A CA 1
ATOM 608 C C . SER A 1 78 ? 1.078 7.778 -9.684 1.00 95.44 78 SER A C 1
ATOM 610 O O . SER A 1 78 ? 0.605 8.900 -9.850 1.00 95.44 78 SER A O 1
ATOM 612 N N . GLY A 1 79 ? 0.387 6.768 -9.163 1.00 96.00 79 GLY A N 1
ATOM 613 C CA . GLY A 1 79 ? -0.889 6.909 -8.458 1.00 96.00 79 GLY A CA 1
ATOM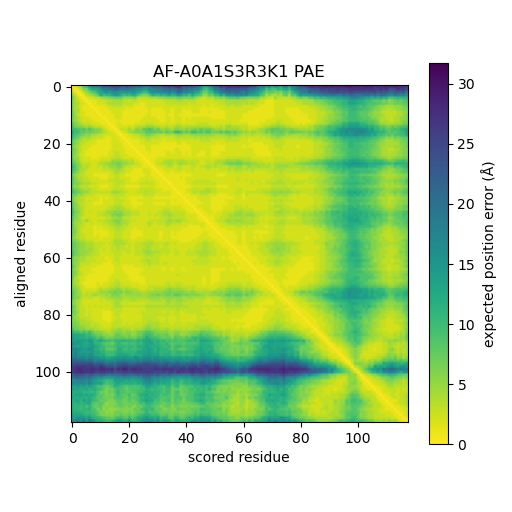 614 C C . GLY A 1 79 ? -0.688 6.824 -6.944 1.00 96.00 79 GLY A C 1
ATOM 615 O O . GLY A 1 79 ? 0.264 6.194 -6.479 1.00 96.00 79 GLY A O 1
ATOM 616 N N . ARG A 1 80 ? -1.577 7.445 -6.160 1.00 96.81 80 ARG A N 1
ATOM 617 C CA . ARG A 1 80 ? -1.578 7.366 -4.691 1.00 96.81 80 ARG A CA 1
ATOM 618 C C . ARG A 1 80 ? -2.987 7.083 -4.186 1.00 96.81 80 ARG A C 1
ATOM 620 O O . ARG A 1 80 ? -3.922 7.769 -4.575 1.00 96.81 80 ARG A O 1
ATOM 627 N N . THR A 1 81 ? -3.106 6.126 -3.277 1.00 96.88 81 THR A N 1
ATOM 628 C CA . THR A 1 81 ? -4.334 5.833 -2.528 1.00 96.88 81 THR A CA 1
ATOM 629 C C . THR A 1 81 ? -4.011 5.757 -1.040 1.00 96.88 81 THR A C 1
ATOM 631 O O . THR A 1 81 ? -2.858 5.520 -0.687 1.00 96.88 81 THR A O 1
ATOM 634 N N . CYS A 1 82 ? -4.978 5.997 -0.159 1.00 97.12 82 CYS A N 1
ATOM 635 C CA . CYS A 1 82 ? -4.776 5.912 1.285 1.00 97.12 82 CYS A CA 1
ATOM 636 C C . CYS A 1 82 ? -5.755 4.920 1.894 1.00 97.12 82 CYS A C 1
ATOM 638 O O . CYS A 1 82 ? -6.963 5.050 1.723 1.00 97.12 82 CYS A O 1
ATOM 640 N N . LEU A 1 83 ? -5.211 3.927 2.594 1.00 96.25 83 LEU A N 1
ATOM 641 C CA . LEU A 1 83 ? -5.984 2.961 3.354 1.00 96.25 83 LEU A CA 1
ATOM 642 C C . LEU A 1 83 ? -6.235 3.543 4.743 1.00 96.25 83 LEU A C 1
ATOM 644 O O . LEU A 1 83 ? -5.288 3.985 5.392 1.00 96.25 83 LEU A O 1
ATOM 648 N N . HIS A 1 84 ? -7.489 3.550 5.186 1.00 95.06 84 HIS A N 1
ATOM 649 C CA . HIS A 1 84 ? -7.891 3.894 6.551 1.00 95.06 84 HIS A CA 1
ATOM 650 C C . HIS A 1 84 ? -8.604 2.697 7.163 1.00 95.06 84 HIS A C 1
ATOM 652 O O . HIS A 1 84 ? -9.449 2.084 6.510 1.00 95.06 84 HIS A O 1
ATOM 658 N N . VAL A 1 85 ? -8.233 2.349 8.394 1.00 94.44 85 VAL A N 1
ATOM 659 C CA . VAL A 1 85 ? -8.753 1.161 9.072 1.00 94.44 85 VAL A CA 1
ATOM 660 C C . VAL A 1 85 ? -9.663 1.600 10.208 1.00 94.44 85 VAL A C 1
ATOM 662 O O . VAL A 1 85 ? -9.213 2.211 11.182 1.00 94.44 85 VAL A O 1
ATOM 665 N N . ASN A 1 86 ? -10.943 1.260 10.069 1.00 92.56 86 ASN A N 1
ATOM 666 C CA . ASN A 1 86 ? -11.952 1.496 11.089 1.00 92.56 86 ASN A CA 1
ATOM 667 C C . ASN A 1 86 ? -12.088 0.255 11.973 1.00 92.56 86 ASN A C 1
ATOM 669 O O . ASN A 1 86 ? -12.190 -0.864 11.472 1.00 92.56 86 ASN A O 1
ATOM 673 N N . GLU A 1 87 ? -12.118 0.469 13.283 1.00 90.06 87 GLU A N 1
ATOM 674 C CA . GLU A 1 87 ? -12.336 -0.580 14.277 1.00 90.06 87 GLU A CA 1
ATOM 675 C C . GLU A 1 87 ? -13.690 -0.329 14.929 1.00 90.06 87 GLU A C 1
ATOM 677 O O . GLU A 1 87 ? -13.876 0.666 15.632 1.00 90.06 87 GLU A O 1
ATOM 682 N N . LEU A 1 88 ? -14.651 -1.203 14.654 1.00 87.31 88 LEU A N 1
ATOM 683 C CA . LEU A 1 88 ? -16.018 -1.060 15.131 1.00 87.31 88 LEU A CA 1
ATOM 684 C C . LEU A 1 88 ? -16.259 -2.079 16.241 1.00 87.31 88 LEU A C 1
ATOM 686 O O . LEU A 1 88 ? -16.213 -3.283 15.995 1.00 87.31 88 LEU A O 1
ATOM 690 N N . TYR A 1 89 ? -16.529 -1.587 17.448 1.00 87.19 89 TYR A N 1
ATOM 691 C CA . TYR A 1 89 ? -16.968 -2.406 18.573 1.00 87.19 89 TYR A CA 1
ATOM 692 C C . TYR A 1 89 ? -18.416 -2.052 18.914 1.00 87.19 89 TYR A C 1
ATOM 694 O O . TYR A 1 89 ? -18.849 -0.908 18.757 1.00 87.19 89 TYR A O 1
ATOM 702 N N . GLY A 1 90 ? -19.184 -3.048 19.355 1.00 85.94 90 GLY A N 1
ATOM 703 C CA . GLY A 1 90 ? -20.540 -2.812 19.840 1.00 85.94 90 GLY A CA 1
ATOM 704 C C . GLY A 1 90 ? -20.521 -2.006 21.145 1.00 85.94 90 GLY A C 1
ATOM 705 O O . GLY A 1 90 ? -19.612 -2.202 21.957 1.00 85.94 90 GLY A O 1
ATOM 706 N N . PRO A 1 91 ? -21.500 -1.114 21.378 1.00 89.75 91 PRO A N 1
ATOM 707 C CA . PRO A 1 91 ? -21.618 -0.433 22.658 1.00 89.75 91 PRO A CA 1
ATOM 708 C C . PRO A 1 91 ? -21.950 -1.439 23.767 1.00 89.75 91 PRO A C 1
ATOM 710 O O . PRO A 1 91 ? -22.625 -2.446 23.551 1.00 89.75 91 PRO A O 1
ATOM 713 N N . SER A 1 92 ? -21.491 -1.138 24.974 1.00 89.88 92 SER A N 1
ATOM 714 C CA . SER A 1 92 ? -21.769 -1.895 26.189 1.00 89.88 92 SER A CA 1
ATOM 715 C C . SER A 1 92 ? -22.679 -1.081 27.101 1.00 89.88 92 SER A C 1
ATOM 717 O O . SER A 1 92 ? -22.461 0.113 27.299 1.00 89.88 92 SER A O 1
ATOM 719 N N . LEU A 1 93 ? -23.715 -1.724 27.639 1.00 90.50 93 LEU A N 1
ATOM 720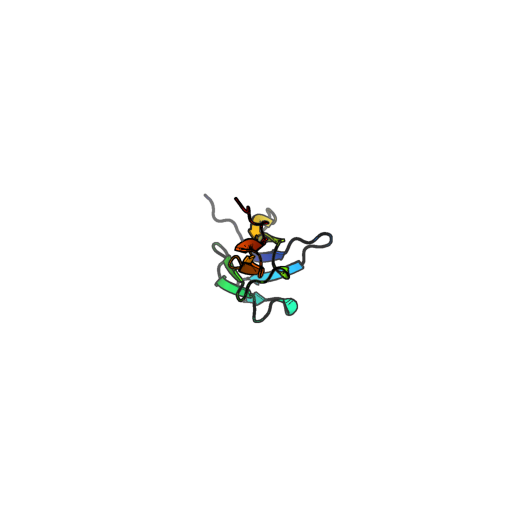 C CA . LEU A 1 93 ? -24.651 -1.120 28.581 1.00 90.50 93 LEU A CA 1
ATOM 721 C C . LEU A 1 93 ? -24.549 -1.853 29.915 1.00 90.50 93 LEU A C 1
ATOM 723 O O . LEU A 1 93 ? -24.785 -3.057 29.991 1.00 90.50 93 LEU A O 1
ATOM 727 N N . LEU A 1 94 ? -24.222 -1.114 30.965 1.00 89.69 94 LEU A N 1
ATOM 728 C CA . LEU A 1 94 ? -24.214 -1.590 32.336 1.00 89.69 94 LEU A CA 1
ATOM 729 C C . LEU A 1 94 ? -25.391 -0.965 33.084 1.00 89.69 94 LEU A C 1
ATOM 731 O O . LEU A 1 94 ? -25.527 0.257 33.145 1.00 89.69 94 LEU A O 1
ATOM 735 N N . ILE A 1 95 ? -26.230 -1.820 33.663 1.00 88.88 95 ILE A N 1
ATOM 736 C CA . ILE A 1 95 ? -27.385 -1.427 34.471 1.00 88.88 95 ILE A CA 1
ATOM 737 C C . ILE A 1 95 ? -27.070 -1.780 35.919 1.00 88.88 95 ILE A C 1
ATOM 739 O O . ILE A 1 95 ? -26.854 -2.950 36.233 1.00 88.88 95 ILE A O 1
ATOM 743 N N . THR A 1 96 ? -27.050 -0.788 36.807 1.00 87.56 96 THR A N 1
ATOM 744 C CA . THR A 1 96 ? -26.876 -1.017 38.244 1.00 87.56 96 THR A CA 1
ATOM 745 C C . THR A 1 96 ? -28.114 -0.556 39.006 1.00 87.56 96 THR A C 1
ATOM 747 O O . THR A 1 96 ? -28.510 0.608 38.951 1.00 87.56 96 THR A O 1
ATOM 750 N N . GLN A 1 97 ? -28.755 -1.493 39.709 1.00 83.50 97 GLN A N 1
ATOM 751 C CA . GLN A 1 97 ? -29.854 -1.206 40.630 1.00 83.50 97 GLN A CA 1
ATOM 752 C C . GLN A 1 97 ? -29.303 -1.110 42.046 1.00 83.50 97 GLN A C 1
ATOM 754 O O . GLN A 1 97 ? -28.580 -1.990 42.508 1.00 83.50 97 GLN A O 1
ATOM 759 N N . THR A 1 98 ? -29.650 -0.033 42.738 1.00 76.69 98 THR A N 1
ATOM 760 C CA . THR A 1 98 ? -29.339 0.130 44.159 1.00 76.69 98 THR A CA 1
ATOM 761 C C . THR A 1 98 ? -30.584 -0.164 44.992 1.00 76.69 98 THR A C 1
ATOM 763 O O . THR A 1 98 ? -31.704 0.099 44.553 1.00 76.69 98 THR A O 1
ATOM 766 N N . ASN A 1 99 ? -30.396 -0.683 46.211 1.00 73.62 99 ASN A N 1
ATOM 767 C CA . ASN A 1 99 ? -31.481 -1.073 47.131 1.00 73.62 99 ASN A CA 1
ATOM 768 C C . ASN A 1 99 ? -32.487 0.061 47.442 1.00 73.62 99 ASN A C 1
ATOM 770 O O . ASN A 1 99 ? -33.573 -0.207 47.943 1.00 73.62 99 ASN A O 1
ATOM 774 N N . ASN A 1 100 ? -32.158 1.312 47.099 1.00 70.81 100 ASN A N 1
ATOM 775 C CA . ASN A 1 100 ? -32.968 2.508 47.333 1.00 70.81 100 ASN A CA 1
ATOM 776 C C . ASN A 1 100 ? -33.787 2.950 46.099 1.00 70.81 100 ASN A C 1
ATOM 778 O O . ASN A 1 100 ? -34.068 4.135 45.951 1.00 70.81 100 ASN A O 1
ATOM 782 N N . SER A 1 101 ? -34.164 2.037 45.193 1.00 75.69 101 SER A N 1
ATOM 783 C CA . SER A 1 101 ? -34.952 2.296 43.962 1.00 75.69 101 SER A CA 1
ATOM 784 C C . SER A 1 101 ? -34.292 3.181 42.888 1.00 75.69 101 SER A C 1
ATOM 786 O O . SER A 1 101 ? -34.899 3.465 41.857 1.00 75.69 10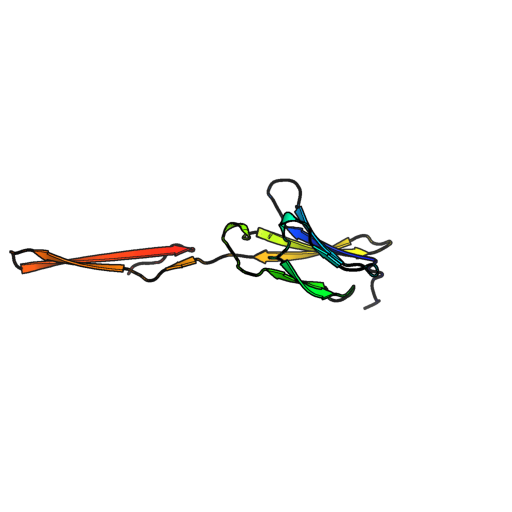1 SER A O 1
ATOM 788 N N . HIS A 1 102 ? -33.028 3.570 43.066 1.00 79.12 102 HIS A N 1
ATOM 789 C CA . HIS A 1 102 ? -32.260 4.273 42.039 1.00 79.12 102 HIS A CA 1
ATOM 790 C C . HIS A 1 102 ? -31.634 3.272 41.058 1.00 79.12 102 HIS A C 1
ATOM 792 O O . HIS A 1 102 ? -30.922 2.347 41.466 1.00 79.12 102 HIS A O 1
ATOM 798 N N . THR A 1 103 ? -31.884 3.489 39.765 1.00 85.56 103 THR A N 1
ATOM 799 C CA . THR A 1 103 ? -31.276 2.736 38.661 1.00 85.56 103 THR A CA 1
ATOM 800 C C . THR A 1 103 ? -30.291 3.635 37.929 1.00 85.56 103 THR A C 1
ATOM 802 O O . THR A 1 103 ? -30.676 4.695 37.438 1.00 85.56 103 THR A O 1
ATOM 805 N N . THR A 1 104 ? -29.037 3.206 37.828 1.00 88.69 104 THR A N 1
ATOM 806 C CA . THR A 1 104 ? -28.011 3.892 37.040 1.00 88.69 104 THR A CA 1
ATOM 807 C C . THR A 1 104 ? -27.771 3.120 35.749 1.00 88.69 104 THR A C 1
ATOM 809 O O . THR A 1 104 ? -27.579 1.902 35.761 1.00 88.69 104 THR A O 1
ATOM 812 N N . LEU A 1 105 ? -27.772 3.843 34.631 1.00 89.12 105 LEU A N 1
ATOM 813 C CA . LEU A 1 105 ? -27.422 3.330 33.311 1.00 89.12 105 LEU A CA 1
ATOM 814 C C . LEU A 1 105 ? -26.049 3.882 32.930 1.00 89.12 105 LEU A C 1
ATOM 816 O O . LEU A 1 105 ? -25.829 5.090 32.981 1.00 89.12 105 LEU A O 1
ATOM 820 N N . SER A 1 106 ? -25.128 3.006 32.547 1.00 90.75 106 SER A N 1
ATOM 821 C CA . SER A 1 106 ? -23.809 3.390 32.052 1.00 90.75 106 SER A CA 1
ATOM 822 C C . SER A 1 106 ? -23.596 2.786 30.671 1.00 90.75 106 SER A C 1
ATOM 824 O O . SER A 1 106 ? -23.594 1.568 30.513 1.00 90.75 106 SER A O 1
ATOM 826 N N . CYS A 1 107 ? -23.457 3.646 29.665 1.00 90.00 107 CYS A N 1
ATOM 827 C CA . CYS A 1 107 ? -23.153 3.257 28.293 1.00 90.00 107 CYS A CA 1
ATOM 828 C C . CYS A 1 107 ? -21.666 3.504 28.027 1.00 90.00 107 CYS A C 1
ATOM 830 O O . CYS A 1 107 ? -21.166 4.600 28.277 1.00 90.00 107 CYS A O 1
ATOM 832 N N . SER A 1 108 ? -20.963 2.498 27.518 1.00 90.38 108 SER A N 1
ATOM 833 C CA . SER A 1 108 ? -19.568 2.605 27.105 1.00 90.38 108 SER A CA 1
ATOM 834 C C . SER A 1 108 ? -19.420 2.086 25.682 1.00 90.38 108 SER A C 1
ATOM 836 O O . SER A 1 108 ? -19.710 0.924 25.399 1.00 90.38 108 SER A O 1
ATOM 838 N N . ALA A 1 109 ? -18.978 2.957 24.780 1.00 91.69 109 ALA A N 1
ATOM 839 C CA . ALA A 1 109 ? -18.710 2.635 23.387 1.00 91.69 109 ALA A CA 1
ATOM 840 C C . ALA A 1 109 ? -17.234 2.907 23.088 1.00 91.69 109 ALA A C 1
ATOM 842 O O . ALA A 1 109 ? -16.711 3.975 23.405 1.00 91.69 109 ALA A O 1
ATOM 843 N N . THR A 1 110 ? -16.565 1.950 22.453 1.00 90.56 110 THR A N 1
ATOM 844 C CA . THR A 1 110 ? -15.188 2.090 21.975 1.00 90.56 110 THR A CA 1
ATOM 845 C C . THR A 1 110 ? -15.152 1.865 20.469 1.00 90.56 110 THR A C 1
ATOM 847 O O . THR A 1 110 ? -15.978 1.151 19.908 1.00 90.56 110 THR A O 1
ATOM 850 N N . GLY A 1 111 ? -14.224 2.517 19.776 1.00 90.12 111 GLY A N 1
ATOM 851 C CA . GLY A 1 111 ? -14.136 2.414 18.325 1.00 90.12 111 GLY A CA 1
ATOM 852 C C . GLY A 1 111 ? -13.142 3.385 17.721 1.00 90.12 111 GLY A C 1
ATOM 853 O O . GLY A 1 111 ? -12.639 4.294 18.389 1.00 90.12 111 GLY A O 1
ATOM 854 N N . ARG A 1 112 ? -12.863 3.173 16.437 1.00 89.38 112 ARG A N 1
ATOM 855 C CA . ARG A 1 112 ? -12.072 4.067 15.600 1.00 89.38 112 ARG A CA 1
ATOM 856 C C . ARG A 1 112 ? -12.803 4.294 14.269 1.00 89.38 112 ARG A C 1
ATOM 858 O O . ARG A 1 112 ? -12.946 3.331 13.516 1.00 89.38 112 ARG A O 1
ATOM 865 N N . PRO A 1 113 ? -13.233 5.533 13.958 1.00 90.81 113 PRO A N 1
ATOM 866 C CA . PRO A 1 113 ? -13.102 6.747 14.776 1.00 90.81 113 PRO A CA 1
ATOM 867 C C . PRO A 1 113 ? -13.870 6.661 16.108 1.00 90.81 113 PRO A C 1
ATOM 869 O O . PRO A 1 113 ? -14.694 5.767 16.293 1.00 90.81 113 PRO A O 1
ATOM 872 N N . ALA A 1 114 ? -13.560 7.568 17.041 1.00 90.44 114 ALA A N 1
ATOM 873 C CA . ALA A 1 114 ? -14.202 7.596 18.354 1.00 90.44 114 ALA A CA 1
ATOM 874 C C . ALA A 1 114 ? -15.736 7.683 18.198 1.00 90.44 114 ALA A C 1
ATOM 876 O O . ALA A 1 114 ? -16.212 8.562 17.471 1.00 90.44 114 ALA A O 1
ATOM 877 N N . PRO A 1 115 ? -16.504 6.780 18.833 1.00 90.31 115 PRO A N 1
ATOM 878 C CA . PRO A 1 115 ? -17.952 6.763 18.699 1.00 90.31 115 PRO A CA 1
ATOM 879 C C . PRO A 1 115 ? -18.593 7.942 19.436 1.00 90.31 115 PRO A C 1
ATOM 881 O O . PRO A 1 115 ? -18.079 8.427 20.443 1.00 90.31 115 PRO A O 1
ATOM 884 N N . ILE A 1 116 ? -19.745 8.379 18.934 1.00 89.62 116 ILE A N 1
ATOM 885 C CA . ILE A 1 116 ? -20.574 9.408 19.564 1.00 89.62 116 ILE A CA 1
ATOM 886 C C . ILE A 1 116 ? -21.632 8.707 20.425 1.00 89.62 116 ILE A C 1
ATOM 888 O O . ILE A 1 116 ? -22.339 7.829 19.933 1.00 89.62 116 ILE A O 1
ATOM 892 N N . VAL A 1 117 ? -21.729 9.093 21.699 1.00 86.94 117 VAL A N 1
ATOM 893 C CA . VAL A 1 117 ? -22.734 8.598 22.654 1.00 86.94 117 VAL A CA 1
ATOM 894 C C . VAL A 1 117 ? -23.725 9.731 22.926 1.00 86.94 117 VAL A C 1
ATOM 896 O O . VAL A 1 117 ? -23.322 10.778 23.431 1.00 86.94 117 VAL A O 1
ATOM 899 N N . THR A 1 118 ? -24.992 9.530 22.564 1.00 80.75 118 THR A N 1
ATOM 900 C CA . THR A 1 118 ? -26.110 10.482 22.729 1.00 80.75 118 THR A CA 1
ATOM 901 C C . THR A 1 118 ? -27.323 9.781 23.297 1.00 80.75 118 THR A C 1
ATOM 903 O O . THR A 1 118 ? -27.535 8.618 22.880 1.00 80.75 118 THR A O 1
#

Secondary structure (DSSP, 8-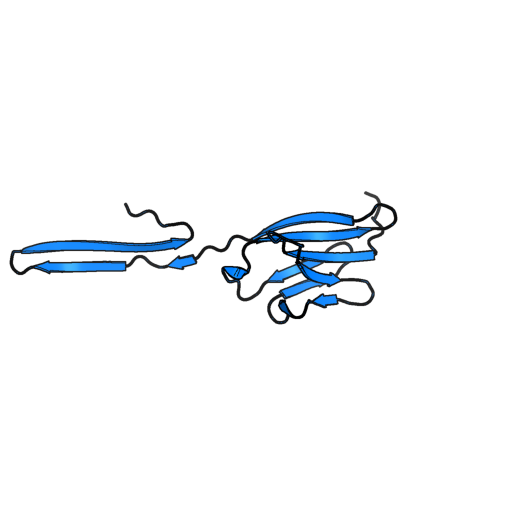state):
-PPP-EEEEEEEE--SSSPEEEEEEETTEEEE-GGGTTTEEEEEE-SS-EEEEE-S--GGG-EEEEEEEEETTTEEEEEEEEE---EE---EEEEEE-TTS-EEEEEE--EESPPP--

Mean predicted aligned error: 6.13 Å

Sequence (118 aa):
MTPKNVRQVTWQKVTTGANENVATYSKRGSNVNLRFQGKVEFEDEGLQNCSIVIRGVSRGDESCYKCLFNTFPEGPISGRTCLHVNELYGPSLLITQTNNSHTTLSCSATGRPAPIVT